Protein AF-A0A2X3E1J5-F1 (afdb_monomer_lite)

Organism: NCBI:txid215

pLDDT: mean 88.41, std 11.41, range [37.91, 95.75]

Radius of gyration: 16.59 Å; chains: 1; bounding box: 51×25×33 Å

Structure (mmCIF, N/CA/C/O backbone):
data_AF-A0A2X3E1J5-F1
#
_entry.id   AF-A0A2X3E1J5-F1
#
loop_
_atom_site.group_PDB
_atom_site.id
_atom_site.type_symbol
_atom_site.label_atom_id
_atom_site.label_alt_id
_atom_site.label_comp_id
_atom_site.label_asym_id
_atom_site.label_entity_id
_atom_site.label_seq_id
_atom_site.pdbx_PDB_ins_code
_atom_site.Cartn_x
_atom_site.Cartn_y
_atom_site.Cartn_z
_atom_site.occupancy
_atom_site.B_iso_or_equiv
_atom_site.auth_seq_id
_atom_site.auth_comp_id
_atom_site.auth_asym_id
_atom_site.auth_atom_id
_atom_site.pdbx_PDB_model_num
ATOM 1 N N . MET A 1 1 ? 14.666 19.477 5.125 1.00 37.91 1 MET A N 1
ATOM 2 C CA . MET A 1 1 ? 13.537 18.544 4.908 1.00 37.91 1 MET A CA 1
ATOM 3 C C . MET A 1 1 ? 13.942 17.172 5.417 1.00 37.91 1 MET A C 1
ATOM 5 O O . MET A 1 1 ? 15.041 16.728 5.112 1.00 37.91 1 MET A O 1
ATOM 9 N N . SER A 1 2 ? 13.130 16.588 6.293 1.00 50.66 2 SER A N 1
ATOM 10 C CA . SER A 1 2 ? 13.565 15.639 7.321 1.00 50.66 2 SER A CA 1
ATOM 11 C C . SER A 1 2 ? 13.223 14.174 7.021 1.00 50.66 2 SER A C 1
ATOM 13 O O . SER A 1 2 ? 12.407 13.839 6.162 1.00 50.66 2 SER A O 1
ATOM 15 N N . ASN A 1 3 ? 13.875 13.308 7.798 1.00 75.44 3 ASN A N 1
ATOM 16 C CA . ASN A 1 3 ? 13.776 11.849 7.841 1.00 75.44 3 ASN A CA 1
ATOM 17 C C . ASN A 1 3 ? 12.343 11.243 7.714 1.00 75.44 3 ASN A C 1
ATOM 19 O O . ASN A 1 3 ? 12.210 10.239 7.013 1.00 75.44 3 ASN A O 1
ATOM 23 N N . PRO A 1 4 ? 11.254 11.830 8.274 1.00 81.44 4 PRO A N 1
ATOM 24 C CA . PRO A 1 4 ? 9.915 11.215 8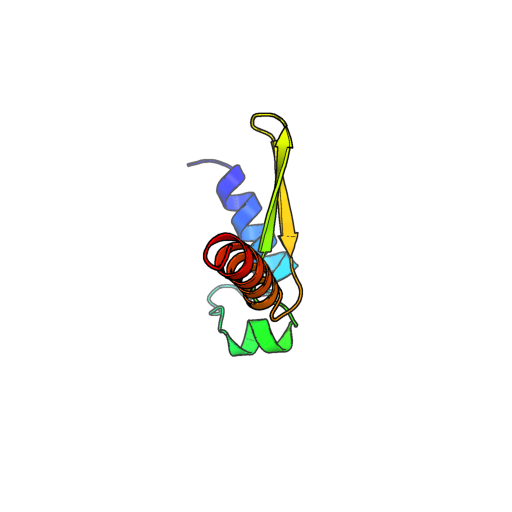.248 1.00 81.44 4 PRO A CA 1
ATOM 25 C C . PRO A 1 4 ? 9.315 11.039 6.847 1.00 81.44 4 PRO A C 1
ATOM 27 O O . PRO A 1 4 ? 8.806 9.967 6.527 1.00 81.44 4 PRO A O 1
ATOM 30 N N . ASN A 1 5 ? 9.440 12.044 5.972 1.00 87.19 5 ASN A N 1
ATOM 31 C CA . ASN A 1 5 ? 8.900 11.961 4.608 1.00 87.19 5 ASN A CA 1
ATOM 32 C C . ASN A 1 5 ? 9.629 10.888 3.787 1.00 87.19 5 ASN A C 1
ATOM 34 O O . ASN A 1 5 ? 9.020 10.198 2.972 1.00 87.19 5 ASN A O 1
ATOM 38 N N . LYS A 1 6 ? 10.933 10.706 4.037 1.00 90.56 6 LYS A N 1
ATOM 39 C CA . LYS A 1 6 ? 11.738 9.660 3.396 1.00 90.56 6 LYS A CA 1
ATOM 40 C C . LYS A 1 6 ? 11.345 8.268 3.894 1.00 90.56 6 LYS A C 1
ATOM 42 O O . LYS A 1 6 ? 11.277 7.341 3.090 1.00 90.56 6 LYS A O 1
ATOM 47 N N . ALA A 1 7 ? 11.063 8.124 5.189 1.00 91.00 7 ALA A N 1
ATOM 48 C CA . ALA A 1 7 ? 10.593 6.870 5.768 1.00 91.00 7 ALA A CA 1
ATOM 49 C C . ALA A 1 7 ? 9.221 6.465 5.205 1.00 91.00 7 ALA A C 1
ATOM 51 O O . ALA A 1 7 ? 9.068 5.326 4.761 1.00 91.00 7 ALA A O 1
ATOM 52 N N . LEU A 1 8 ? 8.274 7.408 5.138 1.00 90.31 8 LEU A N 1
ATOM 53 C CA . LEU A 1 8 ? 6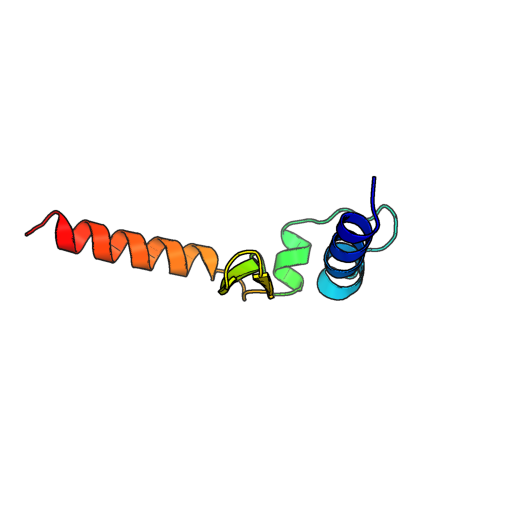.946 7.177 4.564 1.00 90.31 8 LEU A CA 1
ATOM 54 C C . LEU A 1 8 ? 7.031 6.811 3.078 1.00 90.31 8 LEU A C 1
ATOM 56 O O . LEU A 1 8 ? 6.473 5.797 2.663 1.00 90.31 8 LEU A O 1
ATOM 60 N N . ALA A 1 9 ? 7.787 7.581 2.289 1.00 91.38 9 ALA A N 1
ATOM 61 C CA . ALA A 1 9 ? 7.981 7.296 0.870 1.00 91.38 9 ALA A CA 1
ATOM 62 C C . ALA A 1 9 ? 8.638 5.925 0.644 1.00 91.38 9 ALA A C 1
ATOM 64 O O . ALA A 1 9 ? 8.252 5.199 -0.266 1.00 91.38 9 ALA A O 1
ATOM 65 N N . ASN A 1 10 ? 9.608 5.535 1.478 1.00 93.00 10 ASN A N 1
ATOM 66 C CA . ASN A 1 10 ? 10.241 4.223 1.370 1.00 93.00 10 ASN A CA 1
ATOM 67 C C . ASN A 1 10 ? 9.272 3.083 1.726 1.00 93.00 10 ASN A C 1
ATOM 69 O O . ASN A 1 10 ? 9.206 2.086 1.009 1.00 93.00 10 ASN A O 1
ATOM 73 N N . TRP A 1 11 ? 8.504 3.228 2.808 1.00 93.81 11 TRP A N 1
ATOM 74 C CA . TRP A 1 11 ? 7.481 2.251 3.178 1.00 93.81 11 TRP A CA 1
ATOM 75 C C . TRP A 1 11 ? 6.451 2.087 2.053 1.00 93.81 11 TRP A C 1
ATOM 77 O O . TRP A 1 11 ? 6.287 0.980 1.543 1.00 93.81 11 TRP A O 1
ATOM 87 N N . LEU A 1 12 ? 5.863 3.184 1.574 1.00 93.94 12 LEU A N 1
ATOM 88 C CA . LEU A 1 12 ? 4.821 3.135 0.552 1.00 93.94 12 LEU A CA 1
ATOM 89 C C . LEU A 1 12 ? 5.354 2.658 -0.808 1.00 93.94 12 LEU A C 1
ATOM 91 O O . LEU A 1 12 ? 4.864 1.681 -1.366 1.00 93.94 12 LEU A O 1
ATOM 95 N N . LEU A 1 13 ? 6.389 3.305 -1.349 1.00 94.25 13 LEU A N 1
ATOM 96 C CA . LEU A 1 13 ? 6.829 3.042 -2.724 1.00 94.25 13 LEU A CA 1
ATOM 97 C C . LEU A 1 13 ? 7.619 1.736 -2.854 1.00 94.25 13 LEU A C 1
ATOM 99 O O . LEU A 1 13 ? 7.524 1.061 -3.878 1.00 94.25 13 LEU A O 1
ATOM 103 N N . ARG A 1 14 ? 8.432 1.385 -1.849 1.00 94.62 14 ARG A N 1
ATOM 104 C CA . ARG A 1 14 ? 9.365 0.249 -1.947 1.00 94.62 14 ARG A CA 1
ATOM 105 C C . ARG A 1 14 ? 8.866 -0.996 -1.237 1.00 94.62 14 ARG A C 1
ATOM 107 O O . ARG A 1 14 ? 9.040 -2.081 -1.781 1.00 94.62 14 ARG A O 1
ATOM 114 N N . LYS A 1 15 ? 8.258 -0.869 -0.053 1.00 92.81 15 LYS A N 1
ATOM 115 C CA . LYS A 1 15 ? 7.770 -2.044 0.690 1.00 92.81 15 LYS A CA 1
ATOM 116 C C . LYS A 1 15 ? 6.375 -2.463 0.239 1.00 92.81 15 LYS A C 1
ATOM 118 O O . LYS A 1 15 ? 6.172 -3.639 -0.042 1.00 92.81 15 LYS A O 1
ATOM 123 N N . ILE A 1 16 ? 5.453 -1.506 0.150 1.00 93.69 16 ILE A N 1
ATOM 124 C CA . ILE A 1 16 ? 4.053 -1.774 -0.189 1.00 93.69 16 ILE A CA 1
ATOM 125 C C . I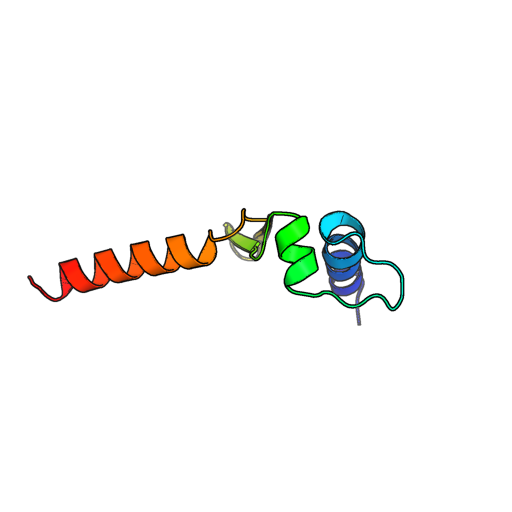LE A 1 16 ? 3.879 -1.945 -1.703 1.00 93.69 16 ILE A C 1
ATOM 127 O O . ILE A 1 16 ? 3.523 -3.026 -2.162 1.00 93.69 16 ILE A O 1
ATOM 131 N N . LEU A 1 17 ? 4.208 -0.918 -2.493 1.00 93.50 17 LEU A N 1
ATOM 132 C CA . LEU A 1 17 ? 3.994 -0.926 -3.949 1.00 93.50 17 LEU A CA 1
ATOM 133 C C . LEU A 1 17 ? 5.072 -1.684 -4.737 1.00 93.50 17 LEU A C 1
ATOM 135 O O . LEU A 1 17 ? 4.900 -1.946 -5.929 1.00 93.50 17 LEU A O 1
ATOM 139 N N . LYS A 1 18 ? 6.192 -2.025 -4.082 1.00 94.25 18 LYS A N 1
ATOM 140 C CA . LYS A 1 18 ? 7.325 -2.767 -4.666 1.00 94.25 18 LYS A CA 1
ATOM 141 C C . LYS A 1 18 ? 7.803 -2.176 -6.002 1.00 94.25 18 LYS A C 1
ATOM 143 O O . LYS A 1 18 ? 8.155 -2.908 -6.927 1.00 94.25 18 LYS A O 1
ATOM 148 N N . LEU A 1 19 ? 7.803 -0.847 -6.110 1.00 95.75 19 LEU A N 1
ATOM 149 C CA . LEU A 1 19 ? 8.220 -0.133 -7.314 1.00 95.75 19 LEU A CA 1
ATOM 150 C C . LEU A 1 19 ? 9.743 -0.086 -7.402 1.00 95.75 19 LEU A C 1
ATOM 152 O O . LEU A 1 19 ? 10.433 0.145 -6.398 1.00 95.75 19 LEU A O 1
ATOM 156 N N . LYS A 1 20 ? 10.273 -0.200 -8.615 1.00 94.25 20 LYS A N 1
ATOM 157 C CA . LYS A 1 20 ? 11.667 0.110 -8.941 1.00 94.25 20 LYS A CA 1
ATOM 158 C C . LYS A 1 20 ? 11.884 1.625 -9.000 1.00 94.25 20 LYS A C 1
ATOM 160 O O . LYS A 1 20 ? 10.946 2.428 -9.015 1.00 94.25 20 LYS A O 1
ATOM 165 N N . ALA A 1 21 ? 13.143 2.052 -8.962 1.00 93.12 21 ALA A N 1
ATOM 166 C CA . ALA A 1 21 ? 13.466 3.463 -9.148 1.00 93.12 21 ALA A CA 1
ATOM 167 C C . ALA A 1 21 ? 13.003 3.923 -10.542 1.00 93.12 21 ALA A C 1
ATOM 169 O O . ALA A 1 21 ? 13.313 3.268 -11.530 1.00 93.12 21 ALA A O 1
ATOM 170 N N . GLY A 1 22 ? 12.239 5.019 -10.601 1.00 92.88 22 GLY A N 1
ATOM 171 C CA . GLY A 1 22 ? 11.665 5.545 -11.846 1.00 92.88 22 GLY A CA 1
ATOM 172 C C . GLY A 1 22 ? 10.406 4.828 -12.352 1.00 92.88 22 GLY A C 1
ATOM 173 O O . GLY A 1 22 ? 9.840 5.259 -13.348 1.00 92.88 22 GLY A O 1
ATOM 174 N N . GLU A 1 23 ? 9.943 3.770 -11.681 1.00 95.19 23 GLU A N 1
ATOM 175 C CA . GLU A 1 23 ? 8.710 3.073 -12.055 1.00 95.19 23 GLU A CA 1
ATOM 176 C C . GLU A 1 23 ? 7.470 3.849 -11.588 1.00 95.19 23 GLU A C 1
ATOM 178 O O . GLU A 1 23 ? 7.408 4.305 -10.442 1.00 95.19 23 GLU A O 1
ATOM 183 N N . LEU A 1 24 ? 6.481 3.985 -12.476 1.00 95.12 24 LEU A N 1
ATOM 184 C CA . LEU A 1 24 ? 5.217 4.657 -12.184 1.00 95.12 24 LEU A CA 1
ATOM 185 C C . LEU A 1 24 ? 4.281 3.756 -11.372 1.00 95.12 24 LEU A C 1
ATOM 187 O O . LEU A 1 24 ? 4.137 2.568 -11.652 1.00 95.12 24 LEU A O 1
ATOM 191 N N . ALA A 1 25 ? 3.604 4.350 -10.391 1.00 93.81 25 ALA A N 1
ATOM 192 C CA . ALA A 1 25 ? 2.464 3.729 -9.733 1.00 93.81 25 ALA A CA 1
ATOM 193 C C . ALA A 1 25 ? 1.227 3.912 -10.623 1.00 93.81 25 ALA A C 1
ATOM 195 O O . ALA A 1 25 ? 0.814 5.044 -10.871 1.00 93.81 25 ALA A O 1
ATOM 196 N N . THR A 1 26 ? 0.655 2.815 -11.113 1.00 95.06 26 THR A N 1
ATOM 197 C CA . THR A 1 26 ? -0.559 2.819 -11.941 1.00 95.06 26 THR A CA 1
ATOM 198 C C . THR A 1 26 ? -1.719 2.168 -11.195 1.00 95.06 26 THR A C 1
ATOM 200 O O . THR A 1 26 ? -1.499 1.356 -10.296 1.00 95.06 26 THR A O 1
ATOM 203 N N . LEU A 1 27 ? -2.953 2.500 -11.589 1.00 92.38 27 LEU A N 1
ATOM 204 C CA . LEU A 1 27 ? -4.155 1.856 -11.047 1.00 92.38 27 LEU A CA 1
ATOM 205 C C . LEU A 1 27 ? -4.133 0.344 -11.289 1.00 92.38 27 LEU A C 1
ATOM 207 O O . LEU A 1 27 ? -4.290 -0.415 -10.348 1.00 92.38 27 LEU A O 1
ATOM 211 N N . GLU A 1 28 ? -3.782 -0.095 -12.498 1.00 94.50 28 GLU A N 1
ATOM 212 C CA . GLU A 1 28 ? -3.625 -1.519 -12.830 1.00 94.50 28 GLU A CA 1
ATOM 213 C C . GLU A 1 28 ? -2.660 -2.246 -11.874 1.00 94.50 28 GLU A C 1
ATOM 215 O O . GLU A 1 28 ? -2.864 -3.398 -11.498 1.00 94.50 28 GLU A O 1
ATOM 220 N N . LYS A 1 29 ? -1.586 -1.582 -11.428 1.00 93.56 29 LYS A N 1
ATOM 221 C CA . LYS A 1 29 ? -0.654 -2.182 -10.468 1.00 93.56 29 LYS A CA 1
ATOM 222 C C . LYS A 1 29 ? -1.251 -2.284 -9.067 1.00 93.56 29 LYS A C 1
ATOM 224 O O . LYS A 1 29 ? -1.030 -3.292 -8.404 1.00 93.56 29 LYS A O 1
ATOM 229 N N . LEU A 1 30 ? -1.982 -1.265 -8.625 1.00 93.94 30 LEU A N 1
ATOM 230 C CA . LEU A 1 30 ? -2.748 -1.317 -7.377 1.00 93.94 30 LEU A CA 1
ATOM 231 C C . LEU A 1 30 ? -3.777 -2.454 -7.426 1.00 93.94 30 LEU A C 1
ATOM 233 O O . LEU A 1 30 ? -3.862 -3.252 -6.493 1.00 93.94 30 LEU A O 1
ATOM 237 N N . GLU A 1 31 ? -4.450 -2.612 -8.566 1.00 93.31 31 GLU A N 1
ATOM 238 C CA . GLU A 1 31 ? -5.412 -3.684 -8.784 1.00 93.31 31 GLU A CA 1
ATOM 239 C C . GLU A 1 31 ? -4.777 -5.070 -8.682 1.00 93.31 31 GLU A C 1
ATOM 241 O O . GLU A 1 31 ? -5.242 -5.919 -7.920 1.00 93.31 31 GLU A O 1
ATOM 246 N N . ASN A 1 32 ? -3.644 -5.263 -9.357 1.00 94.12 32 ASN A N 1
ATOM 247 C CA . ASN A 1 32 ? -2.857 -6.493 -9.286 1.00 94.12 32 ASN A CA 1
ATOM 248 C C . ASN A 1 32 ? -2.323 -6.798 -7.874 1.00 94.12 32 ASN A C 1
ATOM 250 O O . ASN A 1 32 ? -2.062 -7.956 -7.546 1.00 94.12 32 ASN A O 1
ATOM 254 N N . LEU A 1 33 ? -2.125 -5.773 -7.040 1.00 94.12 33 LEU A N 1
ATOM 255 C CA . LEU A 1 33 ? -1.697 -5.920 -5.648 1.00 94.12 33 LEU A CA 1
ATOM 256 C C . LEU A 1 33 ? -2.872 -6.146 -4.678 1.00 94.12 33 LEU A C 1
ATOM 258 O O . LEU A 1 33 ? -2.632 -6.537 -3.534 1.00 94.12 33 LEU A O 1
ATOM 262 N N . GLY A 1 34 ? -4.115 -5.943 -5.125 1.00 94.75 34 GLY A N 1
ATOM 263 C CA . GLY A 1 34 ? -5.333 -6.193 -4.351 1.00 94.75 34 GLY A CA 1
AT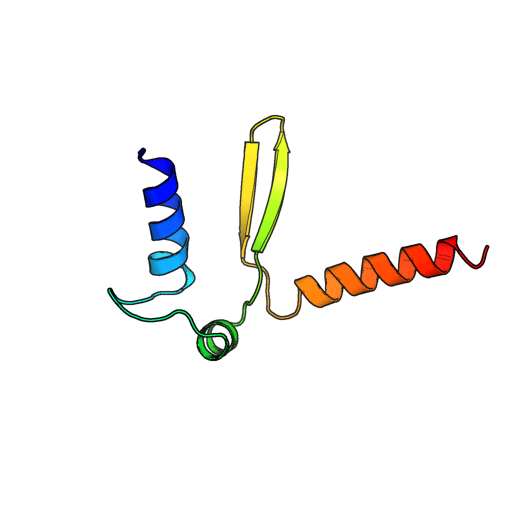OM 264 C C . GLY A 1 34 ? -5.716 -5.087 -3.364 1.00 94.75 34 GLY A C 1
ATOM 265 O O . GLY A 1 34 ? -6.499 -5.341 -2.447 1.00 94.75 34 GLY A O 1
ATOM 266 N N . PHE A 1 35 ? -5.179 -3.876 -3.521 1.00 94.38 35 PHE A N 1
ATOM 267 C CA . PHE A 1 35 ? -5.498 -2.727 -2.671 1.00 94.38 35 PHE A CA 1
ATOM 268 C C . PHE A 1 35 ? -5.440 -1.414 -3.447 1.00 94.38 35 PHE A C 1
ATOM 270 O O . PHE A 1 35 ? -4.605 -1.243 -4.328 1.00 94.38 35 PHE A O 1
ATOM 277 N N . ASP A 1 36 ? -6.277 -0.458 -3.064 1.00 93.31 36 ASP A N 1
ATOM 278 C CA . ASP A 1 36 ? -6.407 0.861 -3.702 1.00 93.31 36 ASP A CA 1
ATOM 279 C C . ASP A 1 36 ? -6.393 2.023 -2.697 1.00 93.31 36 ASP A C 1
ATOM 281 O O . ASP A 1 36 ? -6.307 3.191 -3.077 1.00 93.31 36 ASP A O 1
ATOM 285 N N . SER A 1 37 ? -6.453 1.711 -1.405 1.00 94.31 37 SER A N 1
ATOM 286 C CA . SER A 1 37 ? -6.715 2.679 -0.353 1.00 94.31 37 SER A CA 1
ATOM 287 C C . SER A 1 37 ? -5.913 2.374 0.909 1.00 94.31 37 SER A C 1
ATOM 289 O O . SER A 1 37 ? -5.368 1.286 1.115 1.00 94.31 37 SER A O 1
ATOM 291 N N . VAL A 1 38 ? -5.802 3.389 1.763 1.00 94.75 38 VAL A N 1
ATOM 292 C CA . VAL A 1 38 ? -5.193 3.281 3.089 1.00 94.75 38 VAL A CA 1
ATOM 293 C C . VAL A 1 38 ? -6.177 3.788 4.126 1.00 94.75 38 VAL A C 1
ATOM 295 O O . VAL A 1 38 ? -6.952 4.708 3.857 1.00 94.75 38 VAL A O 1
ATOM 298 N N . ILE A 1 39 ? -6.123 3.219 5.322 1.00 94.56 39 ILE A N 1
ATOM 299 C CA . ILE A 1 39 ? -6.859 3.723 6.476 1.00 94.56 39 ILE A CA 1
ATOM 300 C C . ILE A 1 39 ? -5.904 4.480 7.387 1.00 94.56 39 ILE A C 1
ATOM 302 O O . ILE A 1 39 ? -4.797 4.022 7.660 1.00 94.56 39 ILE A O 1
ATOM 306 N N . ILE A 1 40 ? -6.340 5.649 7.855 1.00 93.88 40 ILE A N 1
ATOM 307 C CA . ILE A 1 40 ? -5.605 6.438 8.840 1.00 93.88 40 ILE A CA 1
ATOM 308 C C . ILE A 1 40 ? -6.413 6.450 10.129 1.00 93.88 40 ILE A C 1
ATOM 310 O O . ILE A 1 40 ? -7.473 7.071 10.203 1.00 93.88 40 ILE A O 1
ATOM 314 N N . ASN A 1 41 ? -5.887 5.790 11.155 1.00 94.25 41 ASN A N 1
ATOM 315 C CA . ASN A 1 41 ? -6.523 5.700 12.462 1.00 94.25 41 ASN A CA 1
ATOM 316 C C . ASN A 1 41 ? -5.819 6.633 13.444 1.00 94.25 41 ASN A C 1
ATOM 318 O O . ASN A 1 41 ? -4.598 6.600 13.590 1.00 94.25 41 ASN A O 1
ATOM 322 N N . LYS A 1 42 ? -6.587 7.477 14.135 1.00 94.81 42 LYS A N 1
ATOM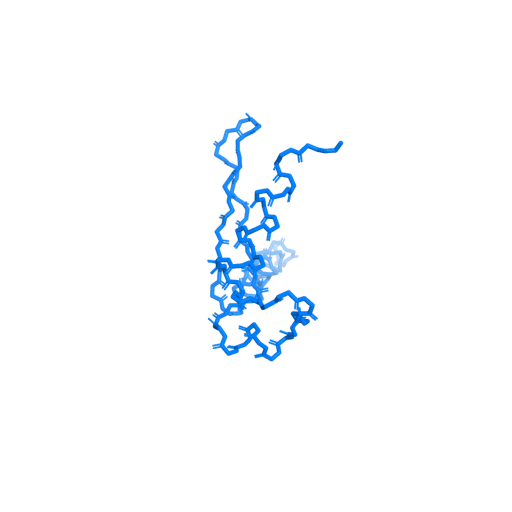 323 C CA . LYS A 1 42 ? -6.072 8.287 15.242 1.00 94.81 42 LYS A CA 1
ATOM 324 C C . LYS A 1 42 ? -6.134 7.458 16.519 1.00 94.81 42 LYS A C 1
ATOM 326 O O . LYS A 1 42 ? -7.221 7.237 17.041 1.00 94.81 42 LYS A O 1
ATOM 331 N N . GLU A 1 43 ? -4.983 7.047 17.039 1.00 92.69 43 GLU A N 1
ATOM 332 C CA . GLU A 1 43 ? -4.937 6.362 18.334 1.00 92.69 43 GLU A CA 1
ATOM 333 C C . GLU A 1 43 ? -5.073 7.358 19.487 1.00 92.69 43 GLU A C 1
ATOM 335 O O . GLU A 1 43 ? -5.880 7.180 20.398 1.00 92.69 43 GLU A O 1
ATOM 340 N N . LYS A 1 44 ? -4.257 8.420 19.456 1.00 93.94 44 LYS A N 1
ATOM 341 C CA . LYS A 1 44 ? -4.168 9.454 20.497 1.00 93.94 44 LYS A CA 1
ATOM 342 C C . LYS A 1 44 ? -3.830 10.803 19.867 1.00 93.94 44 LYS A C 1
ATOM 344 O O . LYS A 1 44 ? -3.652 10.931 18.657 1.00 93.94 44 LYS A O 1
ATOM 349 N N . GLN A 1 45 ? -3.770 11.855 20.677 1.00 93.25 45 GLN A N 1
ATOM 350 C CA . GLN A 1 45 ? -3.385 13.178 20.195 1.00 93.25 45 GLN A CA 1
ATOM 351 C C . GLN A 1 45 ? -1.957 13.148 19.627 1.00 93.25 45 GLN A C 1
ATOM 353 O O . GLN A 1 45 ? -1.013 12.823 20.337 1.00 93.25 45 GLN A O 1
ATOM 358 N N . GLY A 1 46 ? -1.819 13.457 18.335 1.00 89.25 46 GLY A N 1
ATOM 359 C CA . GLY A 1 46 ? -0.534 13.446 17.630 1.00 89.25 46 GLY A CA 1
ATOM 360 C C . GLY A 1 46 ? -0.008 12.060 17.238 1.00 89.25 46 GLY A C 1
ATOM 361 O O . GLY A 1 46 ? 1.066 11.992 16.648 1.00 89.25 46 GLY A O 1
ATOM 362 N N . ILE A 1 47 ? -0.741 10.974 17.522 1.00 91.00 47 ILE A N 1
ATOM 363 C CA . ILE A 1 47 ? -0.359 9.602 17.156 1.00 91.00 47 ILE A CA 1
ATOM 364 C C . ILE A 1 47 ? -1.395 9.038 16.188 1.00 91.00 47 ILE A C 1
ATOM 366 O O . ILE A 1 47 ? -2.581 8.920 16.516 1.00 91.00 47 ILE A O 1
ATOM 370 N N . HIS A 1 48 ? -0.917 8.688 14.998 1.00 91.12 48 HIS A N 1
ATOM 371 C CA . HIS A 1 48 ? -1.716 8.143 13.914 1.00 91.12 48 HIS A CA 1
ATOM 372 C C . HIS A 1 48 ? -1.055 6.888 13.357 1.00 91.12 48 HIS A C 1
ATOM 374 O O . HIS A 1 48 ? 0.163 6.866 13.173 1.00 91.12 48 HIS A O 1
ATOM 380 N N . ASN A 1 49 ? -1.878 5.901 13.025 1.00 91.81 49 ASN A N 1
ATOM 381 C CA . ASN A 1 49 ? -1.463 4.705 12.308 1.00 91.81 49 ASN A CA 1
ATOM 382 C C . ASN A 1 49 ? -1.985 4.752 10.882 1.00 91.81 49 ASN A C 1
ATOM 384 O O . ASN A 1 49 ? -3.041 5.335 10.623 1.00 91.81 49 ASN A O 1
ATOM 388 N N . ILE A 1 50 ? -1.239 4.127 9.979 1.00 93.06 50 ILE A N 1
ATOM 389 C CA . ILE A 1 50 ? -1.595 4.003 8.573 1.00 93.06 50 ILE A CA 1
ATOM 390 C C . ILE A 1 50 ? -1.474 2.533 8.198 1.00 93.06 50 ILE A C 1
ATOM 392 O O . ILE A 1 50 ? -0.392 1.964 8.337 1.00 93.06 50 ILE A O 1
ATOM 396 N N . ASP A 1 51 ? -2.553 1.962 7.677 1.00 93.44 51 ASP A N 1
ATOM 397 C CA . ASP A 1 51 ? -2.601 0.580 7.201 1.00 93.44 51 ASP A CA 1
ATOM 398 C C . ASP A 1 51 ? -3.163 0.514 5.778 1.00 93.44 51 ASP A C 1
ATOM 400 O O . ASP A 1 51 ? -3.901 1.400 5.340 1.00 93.44 51 ASP A O 1
ATOM 404 N N . ILE A 1 52 ? -2.789 -0.533 5.040 1.00 94.50 52 ILE A N 1
ATOM 405 C CA . ILE A 1 52 ? -3.296 -0.783 3.686 1.00 94.50 52 ILE A CA 1
ATOM 406 C C . ILE A 1 52 ? -4.655 -1.463 3.781 1.00 94.50 52 ILE A C 1
ATOM 408 O O . ILE A 1 52 ? -4.815 -2.428 4.528 1.00 94.50 52 ILE A O 1
ATOM 412 N N . MET A 1 53 ? -5.612 -0.973 3.001 1.00 95.56 53 MET A N 1
ATOM 413 C CA . MET A 1 53 ? -6.958 -1.524 2.948 1.00 95.56 53 MET A CA 1
ATOM 414 C C . MET A 1 53 ? -7.167 -2.329 1.664 1.00 95.56 53 MET A C 1
ATOM 416 O O . MET A 1 53 ? -6.646 -1.937 0.621 1.00 95.56 53 MET A O 1
ATOM 420 N N . PRO A 1 54 ? -7.925 -3.438 1.707 1.00 94.75 54 PRO A N 1
ATOM 421 C CA . PRO A 1 54 ? -8.289 -4.186 0.508 1.00 94.75 54 PRO A CA 1
ATOM 422 C C . PR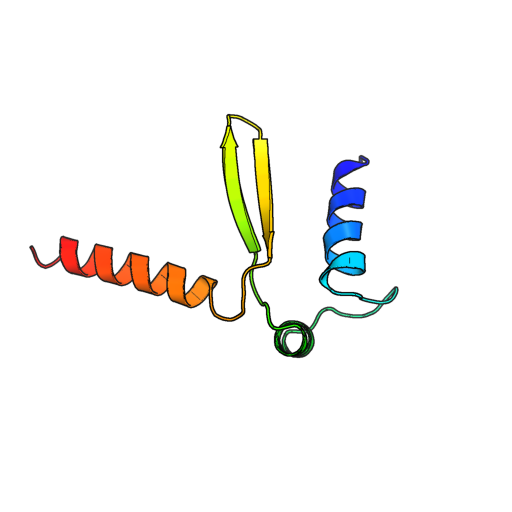O A 1 54 ? -8.979 -3.311 -0.541 1.00 94.75 54 PRO A C 1
ATOM 424 O O . PRO A 1 54 ? -9.606 -2.304 -0.209 1.00 94.75 54 PRO A O 1
ATOM 427 N N . MET A 1 55 ? -8.912 -3.739 -1.797 1.00 94.00 55 MET A N 1
ATOM 428 C CA . MET A 1 55 ? -9.633 -3.097 -2.895 1.00 94.00 55 MET A CA 1
ATOM 429 C C . MET A 1 55 ? -11.119 -2.881 -2.560 1.00 94.00 55 MET A C 1
ATOM 431 O O . MET A 1 55 ? -11.743 -3.737 -1.929 1.00 94.00 55 MET A O 1
ATOM 435 N N . ASN A 1 56 ? -11.679 -1.760 -3.013 1.00 93.56 56 ASN A N 1
ATOM 436 C CA . ASN A 1 56 ? -13.053 -1.307 -2.774 1.00 93.56 56 ASN A CA 1
ATOM 437 C C . ASN A 1 56 ? -13.379 -0.891 -1.326 1.00 93.56 56 ASN A C 1
ATOM 439 O O . ASN A 1 56 ? -14.526 -0.549 -1.019 1.00 93.56 56 ASN A O 1
ATOM 443 N N . SER A 1 57 ? -12.406 -0.893 -0.407 1.00 94.81 57 SER A N 1
ATOM 444 C CA . SER A 1 57 ? -12.672 -0.531 0.995 1.00 94.81 57 SER A CA 1
ATOM 445 C C . SER A 1 57 ? -13.123 0.923 1.157 1.00 94.81 57 SER A C 1
ATOM 447 O O . SER A 1 57 ? -13.905 1.236 2.060 1.00 94.81 57 SER A O 1
ATOM 449 N N . TYR A 1 58 ? -12.643 1.826 0.298 1.00 93.62 58 TYR A N 1
ATOM 450 C CA . TYR A 1 58 ? -13.058 3.227 0.318 1.00 93.62 58 TYR A CA 1
ATOM 451 C C . TYR A 1 58 ? -14.514 3.392 -0.142 1.00 93.62 58 TYR A C 1
ATOM 453 O O . TYR A 1 58 ? -15.300 4.105 0.489 1.00 93.62 58 TYR A O 1
ATOM 461 N N . GLU A 1 59 ? -14.904 2.689 -1.198 1.00 93.94 59 GLU A N 1
ATOM 462 C CA . GLU A 1 59 ? -16.255 2.669 -1.748 1.00 93.94 59 GLU A CA 1
ATOM 463 C C . GLU A 1 59 ? -17.240 2.138 -0.705 1.00 93.94 59 GLU A C 1
ATOM 465 O O . GLU A 1 59 ? -18.273 2.766 -0.451 1.00 93.94 59 GLU A O 1
ATOM 470 N N . GLU A 1 60 ? -16.895 1.038 -0.031 1.00 93.56 60 GLU A N 1
ATOM 471 C CA . GLU A 1 60 ? -17.685 0.492 1.076 1.00 93.56 60 GLU A CA 1
ATOM 472 C C . GLU A 1 60 ? -17.845 1.492 2.228 1.00 93.56 60 GLU A C 1
ATOM 474 O O . GLU A 1 60 ? -18.939 1.636 2.789 1.00 93.56 60 GLU A O 1
ATOM 479 N N . PHE A 1 61 ? -16.772 2.202 2.582 1.00 92.38 61 PHE A N 1
ATOM 480 C CA . PHE A 1 61 ? -16.803 3.233 3.616 1.00 92.38 61 PHE A CA 1
ATOM 481 C C . PHE A 1 61 ? -17.771 4.368 3.251 1.00 92.38 61 PHE A C 1
ATOM 483 O O . PHE A 1 61 ? -18.624 4.748 4.060 1.00 92.38 61 PHE A O 1
ATOM 490 N N . ILE A 1 62 ? -17.702 4.866 2.014 1.00 92.56 62 ILE A N 1
ATOM 491 C CA . ILE A 1 62 ? -18.591 5.927 1.527 1.00 92.56 62 ILE A CA 1
ATOM 492 C C . ILE A 1 62 ? -20.046 5.453 1.439 1.00 92.56 62 ILE A C 1
ATOM 494 O O . ILE A 1 62 ? -20.954 6.203 1.810 1.00 92.56 62 ILE A O 1
ATOM 498 N N . LEU A 1 63 ? -20.295 4.222 0.987 1.00 92.81 63 LEU A N 1
ATOM 499 C CA . LEU A 1 63 ? -21.645 3.658 0.913 1.00 92.81 63 LEU A CA 1
ATOM 500 C C . LEU A 1 63 ? -22.294 3.556 2.297 1.00 92.81 63 LEU A C 1
ATOM 502 O O . LEU A 1 63 ? -23.452 3.951 2.456 1.00 92.81 63 LEU A O 1
ATOM 506 N N . LYS A 1 64 ? -21.543 3.113 3.313 1.00 89.50 64 LYS A N 1
ATOM 507 C CA . LYS A 1 64 ? -22.027 3.079 4.704 1.00 89.50 64 LYS A CA 1
ATOM 508 C C . LYS A 1 64 ? -22.426 4.469 5.197 1.00 89.50 64 LYS A C 1
ATOM 510 O O . LYS A 1 64 ? -23.514 4.618 5.750 1.00 89.50 64 LYS A O 1
ATOM 515 N N . ILE A 1 65 ? -21.603 5.491 4.951 1.00 85.44 65 ILE A N 1
ATOM 516 C CA . ILE A 1 65 ? -21.916 6.876 5.346 1.00 85.44 65 ILE A CA 1
ATOM 517 C C . ILE A 1 65 ? -23.179 7.377 4.643 1.00 85.44 65 ILE A C 1
ATOM 519 O O . ILE A 1 65 ? -24.050 7.960 5.289 1.00 85.44 65 ILE A O 1
ATOM 523 N N . LYS A 1 66 ? -23.308 7.128 3.335 1.00 81.25 66 LYS A N 1
ATOM 524 C CA . LYS A 1 66 ? -24.491 7.534 2.566 1.00 81.25 66 LYS A CA 1
ATOM 525 C C . LYS A 1 66 ? -25.764 6.895 3.113 1.00 81.25 66 LYS A C 1
ATOM 527 O O . LYS A 1 66 ? -26.730 7.617 3.335 1.00 81.25 66 LYS A O 1
ATOM 532 N N . CYS A 1 67 ? -25.764 5.588 3.383 1.00 73.69 67 CYS A N 1
ATOM 533 C CA . CYS A 1 67 ? -26.917 4.903 3.980 1.00 73.69 67 CYS A CA 1
ATOM 534 C C . CYS A 1 67 ? -27.351 5.541 5.304 1.00 73.69 67 CYS A C 1
ATOM 536 O O . CYS A 1 67 ? -28.541 5.775 5.506 1.00 73.69 67 CYS A O 1
ATOM 538 N N . VAL A 1 68 ? -26.398 5.866 6.182 1.00 75.88 68 VAL A N 1
ATOM 539 C CA . VAL A 1 68 ? -26.697 6.529 7.460 1.00 75.88 68 VAL A CA 1
ATOM 540 C C . VAL A 1 68 ? -27.310 7.910 7.228 1.00 75.88 68 VAL A C 1
ATOM 542 O O . VAL A 1 68 ? -28.306 8.247 7.862 1.00 75.88 68 VAL A O 1
ATOM 545 N N . LEU A 1 69 ? -26.766 8.689 6.289 1.00 74.62 69 LEU A N 1
ATOM 546 C CA . LEU A 1 69 ? -27.282 10.022 5.982 1.00 74.62 69 LEU A CA 1
ATOM 547 C C . LEU A 1 69 ? -28.708 9.967 5.411 1.00 74.62 69 LEU A C 1
ATOM 549 O O . LEU A 1 69 ? -29.571 10.725 5.843 1.00 74.62 69 LEU A O 1
ATOM 553 N N . TYR A 1 70 ? -28.980 9.045 4.482 1.00 74.50 70 TYR A N 1
ATOM 554 C CA . TYR A 1 70 ? -30.320 8.866 3.918 1.00 74.50 70 TYR A CA 1
ATOM 555 C C . TYR A 1 70 ? -31.327 8.378 4.962 1.00 74.50 70 TYR A C 1
ATOM 557 O O . TYR A 1 70 ? -32.466 8.839 4.950 1.00 74.50 70 TYR A O 1
ATOM 565 N N . ALA A 1 71 ? -30.926 7.506 5.889 1.00 71.00 71 ALA A N 1
ATOM 566 C CA . ALA A 1 71 ? -31.787 7.095 6.997 1.00 71.00 71 ALA A CA 1
ATOM 567 C C . ALA A 1 71 ? -32.130 8.263 7.941 1.00 71.00 71 ALA A C 1
ATOM 569 O O . ALA A 1 71 ? -33.230 8.298 8.480 1.00 71.00 71 ALA A O 1
ATOM 570 N N . TYR A 1 72 ? -31.219 9.227 8.110 1.00 66.12 72 TYR A N 1
ATOM 571 C CA . TYR A 1 72 ? -31.412 10.392 8.983 1.00 66.12 72 TYR A CA 1
ATOM 572 C C . TYR A 1 72 ? -32.253 11.510 8.351 1.00 66.12 72 TYR A C 1
ATOM 574 O O . TYR A 1 72 ? -32.876 12.279 9.067 1.00 66.12 72 TYR A O 1
ATOM 582 N N . ILE A 1 73 ? -32.244 11.628 7.018 1.00 68.00 73 ILE A N 1
ATOM 583 C CA . ILE A 1 73 ? -32.985 12.671 6.282 1.00 68.00 73 ILE A CA 1
ATOM 584 C C . ILE A 1 73 ? -34.440 12.252 6.002 1.00 68.00 73 ILE A C 1
ATOM 586 O O . ILE A 1 73 ? -35.293 13.108 5.796 1.00 68.00 73 ILE A O 1
ATOM 590 N N . ASN A 1 74 ? -34.732 10.947 5.977 1.00 62.97 74 ASN A N 1
ATOM 591 C CA . ASN A 1 74 ? -36.082 10.417 5.738 1.00 62.97 74 ASN A CA 1
ATOM 592 C C . ASN A 1 74 ? -36.867 10.122 7.038 1.00 62.97 74 ASN A C 1
ATOM 594 O O . ASN A 1 74 ? -37.863 9.399 6.990 1.00 62.97 74 ASN A O 1
ATOM 598 N N . PHE A 1 75 ? -36.418 10.666 8.172 1.00 52.50 75 PHE A N 1
ATOM 599 C CA . PHE A 1 75 ? -37.105 10.678 9.468 1.00 52.50 75 PHE A CA 1
ATOM 600 C C . PHE A 1 75 ? -37.413 12.124 9.862 1.00 52.50 75 PHE A C 1
ATOM 602 O O . PHE A 1 75 ? -38.495 12.345 10.450 1.00 52.50 75 PHE A O 1
#

Foldseek 3Di:
DDDPVVVVCCCVVCVQLVDDVPGDDDPVSCVVSQFDDWDWDDPDVVDIDIGTDGPCPVVVVVVVVVVVVVVVVVD

Sequence (75 aa):
MSNPNKALANWLLRKILKLKAGELATLEKLENLGFDSVIINKEKQGIHNIDIMPMNSYEEFILKIKCVLYAYINF

Secondary structure (DSSP, 8-state):
--HHHHHHHHIIIIIIS-PPTTPPP-HHHHHHHTEEEEEEEEEETTEEEEEEEETTHHHHHHHHHHHHHHHHH--